Protein AF-A0A2V9DXD7-F1 (afdb_monomer)

Solvent-accessible surface area (backbone atoms only — not comparable to full-atom values): 5377 Å² total; per-residue (Å²): 131,84,79,74,81,68,72,76,82,67,87,44,79,44,51,52,36,44,49,52,33,71,71,48,81,50,77,86,53,32,48,58,33,44,51,47,17,51,47,38,38,51,53,51,73,68,39,90,81,65,85,50,67,66,59,53,49,51,46,52,50,49,54,50,48,51,48,70,76,41,54,71,57,75,49,80,74,87,77,82,84,81,93,81,78,138

Nearest PDB structures (foldseek):
  8e1u-assembly3_C  TM=6.309E-01  e=4.862E-01  Propionibacterium freudenreichii subsp. shermanii
  4v9k-assembly1_AT  TM=4.974E-01  e=1.641E+00  Thermus thermophilus HB27
  4v63-assembly1_AT  TM=3.632E-01  e=1.549E+00  Thermus thermophilus HB27
  6dhz-assembly1_D-2  TM=4.602E-01  e=9.332E+00  Escherichia coli

Foldseek 3Di:
DPPPPPPPPPPDPLVVLLVCLVPDPDPVCNLVSLVSSLVSLVVQCPDPPNPDPVSVVVSVVSNVVSCVVPVVSVDPPPDDDDDDDD

pLDDT: mean 78.6, std 16.85, range [41.31, 93.25]

Radius of gyration: 16.91 Å; Cα contacts (8 Å, |Δi|>4): 46; chains: 1; bounding box: 35×50×50 Å

Structure (mmCIF, N/CA/C/O backbone):
data_AF-A0A2V9DXD7-F1
#
_entry.id   AF-A0A2V9DXD7-F1
#
loop_
_atom_site.group_PDB
_atom_site.id
_atom_site.type_symbol
_atom_site.label_atom_id
_atom_site.label_alt_id
_atom_site.label_comp_id
_atom_site.label_asym_id
_atom_site.label_entity_id
_atom_site.label_seq_id
_atom_site.pdbx_PDB_ins_code
_atom_site.Cartn_x
_atom_site.Cartn_y
_atom_site.Cartn_z
_atom_site.occupancy
_atom_s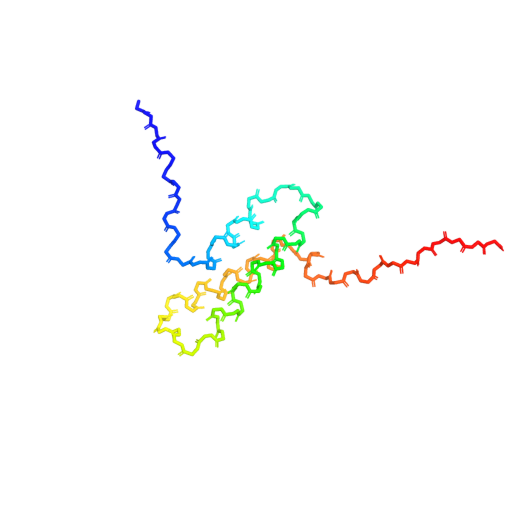ite.B_iso_or_equiv
_atom_site.auth_seq_id
_atom_site.auth_comp_id
_atom_site.auth_asym_id
_atom_site.auth_atom_id
_atom_site.pdbx_PDB_model_num
ATOM 1 N N . MET A 1 1 ? -11.352 31.625 -7.761 1.00 44.12 1 MET A N 1
ATOM 2 C CA . MET A 1 1 ? -10.771 30.528 -8.563 1.00 44.12 1 MET A CA 1
ATOM 3 C C . MET A 1 1 ? -11.238 29.239 -7.911 1.00 44.12 1 MET A C 1
ATOM 5 O O . MET A 1 1 ? -10.968 29.114 -6.724 1.00 44.12 1 MET A O 1
ATOM 9 N N . PRO A 1 2 ? -12.005 28.357 -8.570 1.00 52.88 2 PRO A N 1
ATOM 10 C CA . PRO A 1 2 ? -12.312 27.067 -7.971 1.00 52.88 2 PRO A CA 1
ATOM 11 C C . PRO A 1 2 ? -11.029 26.229 -8.032 1.00 52.88 2 PRO A C 1
ATOM 13 O O . PRO A 1 2 ? -10.495 26.007 -9.117 1.00 52.88 2 PRO A O 1
ATOM 16 N N . GLU A 1 3 ? -10.490 25.836 -6.878 1.00 52.97 3 GLU A N 1
ATOM 17 C CA . GLU A 1 3 ? -9.488 24.772 -6.807 1.00 52.97 3 GLU A CA 1
ATOM 18 C C . GLU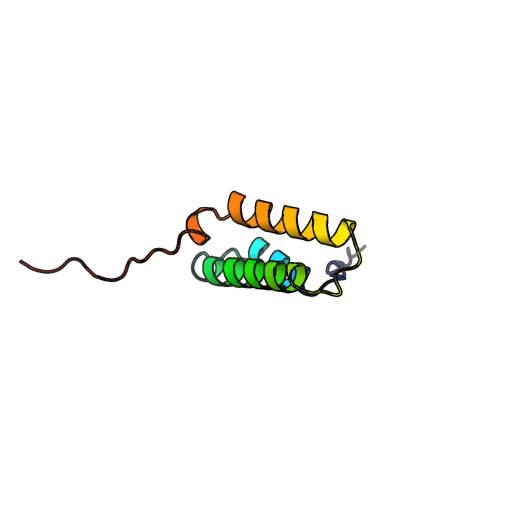 A 1 3 ? -10.157 23.512 -7.348 1.00 52.97 3 GLU A C 1
ATOM 20 O O . GLU A 1 3 ? -11.026 22.926 -6.704 1.00 52.97 3 GLU A O 1
ATOM 25 N N . ALA A 1 4 ? -9.817 23.141 -8.581 1.00 54.19 4 ALA A N 1
ATOM 26 C CA . ALA A 1 4 ? -10.143 21.827 -9.091 1.00 54.19 4 ALA A CA 1
ATOM 27 C C . ALA A 1 4 ? -9.447 20.833 -8.161 1.00 54.19 4 ALA A C 1
ATOM 29 O O . ALA A 1 4 ? -8.221 20.711 -8.202 1.00 54.19 4 ALA A O 1
ATOM 30 N N . ALA A 1 5 ? -10.231 20.187 -7.295 1.00 54.00 5 ALA A N 1
ATOM 31 C CA . ALA A 1 5 ? -9.844 18.982 -6.589 1.00 54.00 5 ALA A CA 1
ATOM 32 C C . ALA A 1 5 ? -9.379 17.999 -7.662 1.00 54.00 5 ALA A C 1
ATOM 34 O O . ALA A 1 5 ? -10.178 17.354 -8.332 1.00 54.00 5 ALA A O 1
ATOM 35 N N . SER A 1 6 ? -8.080 18.021 -7.940 1.00 55.47 6 SER A N 1
ATOM 36 C CA . SER A 1 6 ? -7.469 17.093 -8.864 1.00 55.47 6 SER A CA 1
ATOM 37 C C . SER A 1 6 ? -7.454 15.798 -8.089 1.00 55.47 6 SER A C 1
ATOM 39 O O . SER A 1 6 ? -6.591 15.621 -7.227 1.00 55.47 6 SER A O 1
ATOM 41 N N . ASP A 1 7 ? -8.458 14.951 -8.323 1.00 59.62 7 ASP A N 1
ATOM 42 C CA . ASP A 1 7 ? -8.394 13.563 -7.897 1.00 59.62 7 ASP A CA 1
ATOM 43 C C . ASP A 1 7 ? -6.995 13.072 -8.283 1.00 59.62 7 ASP A C 1
ATOM 45 O O . ASP A 1 7 ? -6.598 13.240 -9.448 1.00 59.62 7 ASP A O 1
ATOM 49 N N . PRO A 1 8 ? -6.182 12.607 -7.319 1.00 58.84 8 PRO A N 1
ATOM 50 C CA . PRO A 1 8 ? -4.822 12.212 -7.621 1.00 58.84 8 PRO A CA 1
ATOM 51 C C . PRO A 1 8 ? -4.896 11.198 -8.758 1.00 58.84 8 PRO A C 1
ATOM 53 O O . PRO A 1 8 ? -5.625 10.214 -8.665 1.00 58.84 8 PRO A O 1
ATOM 56 N N . ILE A 1 9 ? -4.199 11.459 -9.866 1.00 68.44 9 ILE A N 1
ATOM 57 C CA . ILE A 1 9 ? -4.143 10.505 -10.974 1.00 68.44 9 ILE A CA 1
ATOM 58 C C . ILE A 1 9 ? -3.330 9.319 -10.458 1.00 68.44 9 ILE A C 1
ATOM 60 O O . ILE A 1 9 ? -2.098 9.324 -10.486 1.00 68.44 9 ILE A O 1
ATOM 64 N N . LEU A 1 10 ? -4.027 8.326 -9.913 1.00 76.50 10 LEU A N 1
ATOM 65 C CA . LEU A 1 10 ? -3.423 7.111 -9.395 1.00 76.50 10 LEU A CA 1
ATOM 66 C C . LEU A 1 10 ? -2.976 6.276 -10.591 1.00 76.50 10 LEU A C 1
ATOM 68 O O . LEU A 1 10 ? -3.771 5.644 -11.284 1.00 76.50 10 LEU A O 1
ATOM 72 N N . LYS A 1 11 ? -1.672 6.331 -10.859 1.00 80.25 11 LYS A N 1
ATOM 73 C CA . LYS A 1 11 ? -1.015 5.648 -11.975 1.00 80.25 11 LYS A CA 1
ATOM 74 C C . LYS A 1 11 ? -1.134 4.127 -11.863 1.00 80.25 11 LYS A C 1
ATOM 76 O O . LYS A 1 11 ? -1.166 3.443 -12.883 1.00 80.25 11 LYS A O 1
ATOM 81 N N . TYR A 1 12 ? -1.187 3.600 -10.640 1.00 81.56 12 TYR A N 1
ATOM 82 C CA . TYR A 1 12 ? -1.203 2.167 -10.380 1.00 81.56 12 TYR A CA 1
ATOM 83 C C . TYR A 1 12 ? -2.438 1.753 -9.579 1.00 81.56 12 TYR A C 1
ATOM 85 O O . TYR A 1 12 ? -2.792 2.385 -8.586 1.00 81.56 12 TYR A O 1
ATOM 93 N N . LEU A 1 13 ? -3.045 0.623 -9.954 1.00 84.00 13 LEU A N 1
ATOM 94 C CA . LEU A 1 13 ? -4.259 0.102 -9.308 1.00 84.00 13 LEU A CA 1
ATOM 95 C C . LEU A 1 13 ? -4.085 -0.147 -7.801 1.00 84.00 13 LEU A C 1
ATOM 97 O O . LEU A 1 13 ? -5.028 0.034 -7.035 1.00 84.00 13 LEU A O 1
ATOM 101 N N . TRP A 1 14 ? -2.880 -0.519 -7.354 1.00 89.00 14 TRP A N 1
ATOM 102 C CA . TRP A 1 14 ? -2.601 -0.724 -5.930 1.00 89.00 14 TRP A CA 1
ATOM 103 C C . TRP A 1 14 ? -2.723 0.569 -5.112 1.00 89.00 14 TRP A C 1
ATOM 105 O O . TRP A 1 14 ? -3.056 0.507 -3.930 1.00 89.00 14 TRP A O 1
ATOM 115 N N . GLN A 1 15 ? -2.496 1.735 -5.726 1.00 91.31 15 GLN A N 1
ATOM 116 C CA . GLN A 1 15 ? -2.554 3.019 -5.028 1.00 91.31 15 GLN A CA 1
ATOM 117 C C . GLN A 1 15 ? -3.984 3.374 -4.619 1.00 91.31 15 GLN A C 1
ATOM 119 O O . GLN A 1 15 ? -4.165 3.977 -3.568 1.00 91.31 15 GLN A O 1
ATOM 124 N N . GLN A 1 16 ? -4.990 2.955 -5.394 1.00 91.00 16 GLN A N 1
ATOM 125 C CA . GLN A 1 16 ? -6.402 3.169 -5.060 1.00 91.00 16 GLN A CA 1
ATOM 126 C C . GLN A 1 16 ? -6.772 2.459 -3.759 1.00 91.00 16 GLN A C 1
ATOM 128 O O . GLN A 1 16 ? -7.310 3.084 -2.852 1.00 91.00 16 GLN A O 1
ATOM 133 N N . ALA A 1 17 ? -6.402 1.184 -3.621 1.00 90.81 17 ALA A N 1
ATOM 134 C CA . ALA A 1 17 ? -6.682 0.424 -2.405 1.00 90.81 17 ALA A CA 1
ATOM 135 C C . ALA A 1 17 ? -5.972 1.024 -1.177 1.00 90.81 17 ALA A C 1
ATOM 137 O O . ALA A 1 17 ? -6.541 1.090 -0.090 1.00 90.81 17 ALA A O 1
ATOM 138 N N . VAL A 1 18 ? -4.736 1.501 -1.353 1.00 91.38 18 VAL A N 1
ATOM 139 C CA . VAL A 1 18 ? -3.979 2.184 -0.293 1.00 91.38 18 VAL A CA 1
ATOM 140 C C . VAL A 1 18 ? -4.626 3.514 0.087 1.00 91.38 18 VAL A C 1
ATOM 142 O O . VAL A 1 18 ? -4.764 3.808 1.272 1.00 91.38 18 VAL A O 1
ATOM 145 N N . PHE A 1 19 ? -5.044 4.305 -0.900 1.00 91.19 19 PHE A N 1
ATOM 146 C CA . PHE A 1 19 ? -5.725 5.572 -0.675 1.00 91.19 19 PHE A CA 1
ATOM 147 C C . PHE A 1 19 ? -7.034 5.365 0.088 1.00 91.19 19 PHE A C 1
ATOM 149 O O . PHE A 1 19 ? -7.227 5.998 1.122 1.00 91.19 19 PHE A O 1
ATOM 156 N N . GLU A 1 20 ? -7.873 4.422 -0.348 1.00 90.56 20 GLU A N 1
ATOM 157 C CA . GLU A 1 20 ? -9.120 4.057 0.334 1.00 90.56 20 GLU A CA 1
ATOM 158 C C . GLU A 1 20 ? -8.895 3.652 1.791 1.00 90.56 20 GLU A C 1
ATOM 160 O O . GLU A 1 20 ? -9.643 4.083 2.665 1.00 90.56 20 GLU A O 1
ATOM 165 N N . ALA A 1 21 ? -7.837 2.889 2.079 1.00 90.62 21 ALA A N 1
ATOM 166 C CA . ALA A 1 21 ? -7.484 2.537 3.451 1.00 90.62 21 ALA A CA 1
ATOM 167 C C . ALA A 1 21 ? -7.075 3.756 4.298 1.00 90.62 21 ALA A C 1
ATOM 169 O O . ALA A 1 21 ? -7.368 3.784 5.490 1.00 90.62 21 ALA A O 1
ATOM 170 N N . PHE A 1 22 ? -6.423 4.763 3.706 1.00 89.56 22 PHE A N 1
ATOM 171 C CA . PHE A 1 22 ? -6.021 5.981 4.418 1.00 89.56 22 PHE A CA 1
ATOM 172 C C . PHE A 1 22 ? -7.155 6.983 4.637 1.00 89.56 22 PHE A C 1
ATOM 174 O O . PHE A 1 22 ? -7.114 7.719 5.622 1.00 89.56 22 PHE A O 1
ATOM 181 N N . ILE A 1 23 ? -8.144 7.029 3.743 1.00 91.44 23 ILE A N 1
ATOM 182 C CA . ILE A 1 23 ? -9.293 7.938 3.872 1.00 91.44 23 ILE A CA 1
ATOM 183 C C . ILE A 1 23 ? -10.485 7.312 4.605 1.00 91.44 23 ILE A C 1
ATOM 185 O O . ILE A 1 23 ? -11.443 8.018 4.916 1.00 91.44 23 ILE A O 1
ATOM 189 N N . GLU A 1 24 ? -10.461 6.004 4.873 1.00 90.19 24 GLU A N 1
ATOM 190 C CA . GLU A 1 24 ? -11.520 5.335 5.626 1.00 90.19 24 GLU A CA 1
ATOM 191 C C . GLU A 1 24 ? -11.474 5.756 7.100 1.00 90.19 24 GLU A C 1
ATOM 193 O O . GLU A 1 24 ? -10.561 5.411 7.846 1.00 90.19 24 GLU A O 1
ATOM 198 N N . LEU A 1 25 ? -12.496 6.499 7.525 1.00 85.56 25 LEU A N 1
ATOM 199 C CA . LEU A 1 25 ? -12.633 6.994 8.896 1.00 85.56 25 LEU A CA 1
ATOM 200 C C . LEU A 1 25 ? -13.523 6.096 9.760 1.00 85.56 25 LEU A C 1
ATOM 202 O O . LEU A 1 25 ? -13.585 6.283 10.977 1.00 85.56 25 LEU A O 1
ATOM 206 N N . ARG A 1 26 ? -14.238 5.139 9.154 1.00 87.81 26 ARG A N 1
ATOM 207 C CA . ARG A 1 26 ? -15.169 4.263 9.868 1.00 87.81 26 ARG A CA 1
ATOM 208 C C . ARG A 1 26 ? -14.433 3.026 10.386 1.00 87.81 26 ARG A C 1
ATOM 210 O O . ARG A 1 26 ? -13.979 2.205 9.580 1.00 87.81 26 ARG A O 1
ATOM 217 N N . PRO A 1 27 ? -14.329 2.839 11.712 1.00 83.88 27 PRO A N 1
ATOM 218 C CA . PRO A 1 27 ? -13.515 1.776 12.291 1.00 83.88 27 PRO A CA 1
ATOM 219 C C . PRO A 1 27 ? -14.035 0.369 11.967 1.00 83.88 27 PRO A C 1
ATOM 221 O O . PRO A 1 27 ? -13.255 -0.579 12.017 1.00 83.88 27 PRO A O 1
ATOM 224 N N . GLU A 1 28 ? -15.309 0.211 11.592 1.00 88.81 28 GLU A N 1
ATOM 225 C CA . GLU A 1 28 ? -15.878 -1.093 11.222 1.00 88.81 28 GLU A CA 1
ATOM 226 C C . GLU A 1 28 ? -15.393 -1.574 9.842 1.00 88.81 28 GLU A C 1
ATOM 228 O O . GLU A 1 28 ? -15.241 -2.775 9.616 1.00 88.81 28 GLU A O 1
ATOM 233 N N . TYR A 1 29 ? -15.129 -0.640 8.922 1.00 86.62 29 TYR A N 1
ATOM 234 C CA . TYR A 1 29 ? -14.717 -0.928 7.539 1.00 86.62 29 TYR A CA 1
ATOM 235 C C . TYR A 1 29 ? -13.201 -0.861 7.349 1.00 86.62 29 TYR A C 1
ATOM 237 O O . TYR A 1 29 ? -12.648 -1.515 6.461 1.00 86.62 29 TYR A O 1
ATOM 245 N N . LEU A 1 30 ? -12.521 -0.121 8.222 1.00 86.62 30 LEU A N 1
ATOM 246 C CA . LEU A 1 30 ? -11.077 0.070 8.220 1.00 86.62 30 LEU A CA 1
ATOM 247 C C . LEU A 1 30 ? -10.277 -1.255 8.175 1.00 86.62 30 LEU A C 1
ATOM 249 O O . LEU A 1 30 ? -9.404 -1.368 7.312 1.00 86.62 30 LEU A O 1
ATOM 253 N N . PRO A 1 31 ? -10.577 -2.307 8.972 1.00 88.81 31 PRO A N 1
ATOM 254 C CA . PRO A 1 31 ? -9.900 -3.602 8.840 1.00 88.81 31 PRO A CA 1
ATOM 255 C C . PRO A 1 31 ? -9.982 -4.211 7.437 1.00 88.81 31 PRO A C 1
ATOM 257 O O . PRO A 1 31 ? -9.015 -4.804 6.951 1.00 88.81 31 PRO A O 1
ATOM 260 N N . ALA A 1 32 ? -11.146 -4.113 6.792 1.00 89.69 32 ALA A N 1
ATOM 261 C CA . ALA A 1 32 ? -11.358 -4.679 5.466 1.00 89.69 32 ALA A CA 1
ATOM 262 C C . ALA A 1 32 ? -10.565 -3.902 4.409 1.00 89.69 32 ALA A C 1
ATOM 264 O O . ALA A 1 32 ? -9.912 -4.525 3.570 1.00 89.69 32 ALA A O 1
ATOM 265 N N . GLN A 1 33 ? -10.550 -2.570 4.508 1.00 91.12 33 GLN A N 1
ATOM 266 C CA . GLN A 1 33 ? -9.806 -1.708 3.590 1.00 91.12 33 GLN A CA 1
ATOM 267 C C . GLN A 1 33 ? -8.293 -1.859 3.743 1.00 91.12 33 GLN A C 1
ATOM 269 O O . GLN A 1 33 ? -7.589 -2.009 2.745 1.00 91.12 33 GLN A O 1
ATOM 274 N N . VAL A 1 34 ? -7.782 -1.950 4.974 1.00 90.62 34 VAL A N 1
ATOM 275 C CA . VAL A 1 34 ? -6.357 -2.236 5.214 1.00 90.62 34 VAL A CA 1
ATOM 276 C C . VAL A 1 34 ? -5.969 -3.589 4.612 1.00 90.62 34 VAL A C 1
ATOM 278 O O . VAL A 1 34 ? -4.975 -3.675 3.894 1.00 90.62 34 VAL A O 1
ATOM 281 N N . LYS A 1 35 ? -6.781 -4.639 4.804 1.00 91.25 35 LYS A N 1
ATOM 282 C CA . LYS A 1 35 ? -6.528 -5.955 4.187 1.00 91.25 35 LYS A CA 1
ATOM 283 C C . LYS A 1 35 ? -6.588 -5.910 2.660 1.00 91.25 35 LYS A C 1
ATOM 285 O O . LYS A 1 35 ? -5.806 -6.602 2.006 1.00 91.25 35 LYS A O 1
ATOM 290 N N . ALA A 1 36 ? -7.506 -5.137 2.082 1.00 91.94 36 ALA A N 1
ATOM 291 C CA . ALA A 1 36 ? -7.590 -4.951 0.636 1.00 91.94 36 ALA A CA 1
ATOM 292 C C . ALA A 1 36 ? -6.325 -4.267 0.095 1.00 91.94 36 ALA A C 1
ATOM 294 O O . ALA A 1 36 ? -5.735 -4.756 -0.871 1.00 91.94 36 ALA A O 1
ATOM 295 N N . ALA A 1 37 ? -5.853 -3.218 0.771 1.00 93.12 37 ALA A N 1
ATOM 296 C CA . ALA A 1 37 ? -4.618 -2.519 0.434 1.00 93.12 37 ALA A CA 1
ATOM 297 C C . ALA A 1 37 ? -3.382 -3.426 0.542 1.00 93.12 37 ALA A C 1
ATOM 299 O O . ALA A 1 37 ? -2.589 -3.507 -0.398 1.00 93.12 37 ALA A O 1
ATOM 300 N N . GLU A 1 38 ? -3.240 -4.177 1.639 1.00 92.25 38 GLU A N 1
ATOM 301 C CA . GLU A 1 38 ? -2.137 -5.131 1.818 1.00 92.25 38 GLU A CA 1
ATOM 302 C C . GLU A 1 38 ? -2.130 -6.214 0.731 1.00 92.25 38 GLU A C 1
ATOM 304 O O . GLU A 1 38 ? -1.067 -6.561 0.204 1.00 92.25 38 GLU A O 1
ATOM 309 N N . ARG A 1 39 ? -3.306 -6.739 0.360 1.00 92.44 39 ARG A N 1
ATOM 310 C CA . ARG A 1 39 ? -3.440 -7.715 -0.732 1.00 92.44 39 ARG A CA 1
ATOM 311 C C . ARG A 1 39 ? -3.069 -7.112 -2.080 1.00 92.44 39 ARG A C 1
ATOM 313 O O . ARG A 1 39 ? -2.334 -7.756 -2.823 1.00 92.44 39 ARG A O 1
ATOM 320 N N . ALA A 1 40 ? -3.531 -5.900 -2.383 1.00 92.81 40 ALA A N 1
ATOM 321 C CA . ALA A 1 40 ? -3.212 -5.219 -3.635 1.00 92.81 40 ALA A CA 1
ATOM 322 C C . ALA A 1 40 ? -1.699 -4.971 -3.770 1.00 92.81 40 ALA A C 1
ATOM 324 O O . ALA A 1 40 ? -1.112 -5.281 -4.808 1.00 92.81 40 ALA A O 1
ATOM 325 N N . ILE A 1 41 ? -1.051 -4.508 -2.694 1.00 92.31 41 ILE A N 1
ATOM 326 C CA . ILE A 1 41 ? 0.407 -4.333 -2.645 1.00 92.31 41 ILE A CA 1
ATOM 327 C C . ILE A 1 41 ? 1.130 -5.676 -2.819 1.00 92.31 41 ILE A C 1
ATOM 329 O O . ILE A 1 41 ? 2.054 -5.782 -3.624 1.00 92.31 41 ILE A O 1
ATOM 333 N N . SER A 1 42 ? 0.713 -6.713 -2.087 1.00 90.75 42 SER A N 1
ATOM 334 C CA . SER A 1 42 ? 1.367 -8.031 -2.130 1.00 90.75 42 SER A CA 1
ATOM 335 C C . SER A 1 42 ? 1.237 -8.689 -3.503 1.00 90.75 42 SER A C 1
ATOM 337 O O . SER A 1 42 ? 2.196 -9.286 -3.994 1.00 90.75 42 SER A O 1
ATOM 339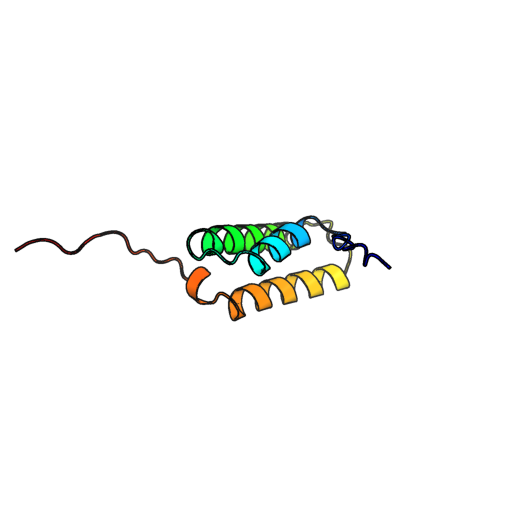 N N . ALA A 1 43 ? 0.071 -8.552 -4.140 1.00 91.25 43 ALA A N 1
ATOM 340 C CA . ALA A 1 43 ? -0.172 -9.036 -5.493 1.00 91.25 43 ALA A CA 1
ATOM 341 C C . ALA A 1 43 ? 0.755 -8.342 -6.496 1.00 91.25 43 ALA A C 1
ATOM 343 O O . ALA A 1 43 ? 1.384 -9.020 -7.304 1.00 91.25 43 ALA A O 1
ATOM 344 N N . ARG A 1 44 ? 0.913 -7.014 -6.395 1.00 91.75 44 ARG A N 1
ATOM 345 C CA . ARG A 1 44 ? 1.809 -6.263 -7.281 1.00 91.75 44 ARG A CA 1
ATOM 346 C C . ARG A 1 44 ? 3.286 -6.585 -7.045 1.00 91.75 44 ARG A C 1
ATOM 348 O O . ARG A 1 44 ? 4.032 -6.708 -8.006 1.00 91.75 44 ARG A O 1
ATOM 355 N N . LEU A 1 45 ? 3.701 -6.788 -5.794 1.00 89.12 45 LEU A N 1
ATOM 356 C CA . LEU A 1 45 ? 5.064 -7.230 -5.465 1.00 89.12 45 LEU A CA 1
ATOM 357 C C . LEU A 1 45 ? 5.375 -8.654 -5.947 1.00 89.12 45 LEU A C 1
ATOM 359 O O . LEU A 1 45 ? 6.541 -8.987 -6.135 1.00 89.12 45 LEU A O 1
ATOM 363 N N . SER A 1 46 ? 4.349 -9.489 -6.116 1.00 88.44 46 SER A N 1
ATOM 364 C CA . SER A 1 46 ? 4.484 -10.861 -6.619 1.00 88.44 46 SER A CA 1
ATOM 365 C C . SER A 1 46 ? 4.386 -10.946 -8.146 1.00 88.44 46 SER A C 1
ATOM 367 O O . SER A 1 46 ? 4.572 -12.025 -8.706 1.00 88.44 46 SER A O 1
ATOM 369 N N . ASP A 1 47 ? 4.070 -9.836 -8.820 1.00 88.38 47 ASP A N 1
ATOM 370 C CA . ASP A 1 47 ? 3.959 -9.777 -10.273 1.00 88.38 47 ASP A CA 1
ATOM 371 C C . ASP A 1 47 ? 5.361 -9.876 -10.903 1.00 88.38 47 ASP A C 1
ATOM 373 O O . ASP A 1 47 ? 6.207 -9.011 -10.658 1.00 88.38 47 ASP A O 1
ATOM 377 N N . PRO A 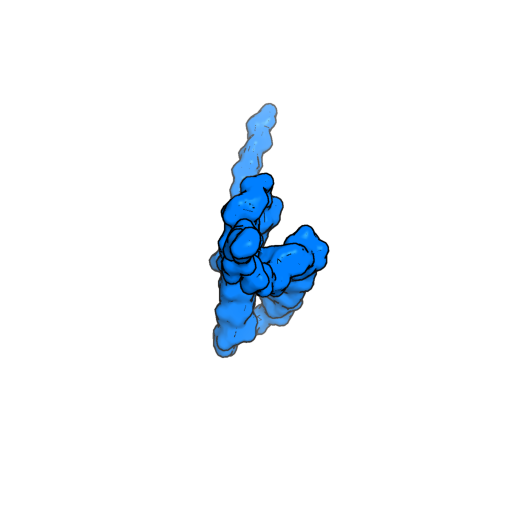1 48 ? 5.635 -10.902 -11.729 1.00 82.44 48 PRO A N 1
ATOM 378 C CA . PRO A 1 48 ? 6.930 -11.053 -12.390 1.00 82.44 48 PRO A CA 1
ATOM 379 C C . PRO A 1 48 ? 7.235 -9.921 -13.382 1.00 82.44 48 PRO A C 1
ATOM 381 O O . PRO A 1 48 ? 8.390 -9.751 -13.767 1.00 82.44 48 PRO A O 1
ATOM 384 N N . ASN A 1 49 ? 6.228 -9.141 -13.786 1.00 85.06 49 ASN A N 1
ATOM 385 C CA . ASN A 1 49 ? 6.379 -7.995 -14.678 1.00 85.06 49 ASN A CA 1
ATOM 386 C C . ASN A 1 49 ? 6.513 -6.666 -13.925 1.00 85.06 49 ASN A C 1
ATOM 388 O O . ASN A 1 49 ? 6.205 -5.630 -14.509 1.00 85.06 49 ASN A O 1
ATOM 392 N N . LEU A 1 50 ? 6.909 -6.662 -12.648 1.00 79.56 50 LEU A N 1
ATOM 393 C CA . LEU A 1 50 ? 7.221 -5.440 -11.903 1.00 79.56 50 LEU A CA 1
ATOM 394 C C . LEU A 1 50 ? 8.595 -4.898 -12.355 1.00 79.56 50 LEU A C 1
ATOM 396 O O . LEU A 1 50 ? 9.617 -5.407 -11.893 1.00 79.56 50 LEU A O 1
ATOM 400 N N . PRO A 1 51 ? 8.673 -3.900 -13.257 1.00 71.44 51 PRO A N 1
ATOM 401 C CA . PRO A 1 51 ? 9.939 -3.528 -13.887 1.00 71.44 51 PRO A CA 1
ATOM 402 C C . PRO A 1 51 ? 10.624 -2.351 -13.180 1.00 71.44 51 PRO A C 1
ATOM 404 O O . PRO A 1 51 ? 11.807 -2.103 -13.396 1.00 71.44 51 PRO A O 1
ATOM 407 N N . ASP A 1 52 ? 9.871 -1.595 -12.380 1.00 85.19 52 ASP A N 1
ATOM 408 C CA . ASP A 1 52 ? 10.246 -0.282 -11.879 1.00 85.19 52 ASP A CA 1
ATOM 409 C C . ASP A 1 52 ? 10.674 -0.363 -10.410 1.00 85.19 52 ASP A C 1
ATOM 411 O O . ASP A 1 52 ? 9.886 -0.700 -9.521 1.00 85.19 52 ASP A O 1
ATOM 415 N N . LEU A 1 53 ? 11.945 -0.045 -10.158 1.00 87.06 53 LEU A N 1
ATOM 416 C CA . LEU A 1 53 ? 12.510 -0.012 -8.812 1.00 87.06 53 LEU A CA 1
ATOM 417 C C . LEU A 1 53 ? 11.810 1.040 -7.942 1.00 87.06 53 LEU A C 1
ATOM 419 O O . LEU A 1 53 ? 11.626 0.808 -6.745 1.00 87.06 53 LEU A O 1
ATOM 423 N N . GLU A 1 54 ? 11.392 2.168 -8.524 1.00 88.19 54 GLU A N 1
ATOM 424 C CA . GLU A 1 54 ? 10.666 3.209 -7.790 1.00 88.19 54 GLU A CA 1
ATOM 425 C C . GLU A 1 54 ? 9.293 2.702 -7.342 1.00 88.19 54 GLU A C 1
ATOM 427 O O . GLU A 1 54 ? 8.925 2.864 -6.176 1.00 88.19 54 GLU A O 1
ATOM 432 N N . GLU A 1 55 ? 8.568 2.006 -8.225 1.00 88.81 55 GLU A N 1
ATOM 433 C CA . GLU A 1 55 ? 7.310 1.342 -7.873 1.00 88.81 55 GLU A CA 1
ATOM 434 C C . GLU A 1 55 ? 7.523 0.310 -6.754 1.00 88.81 55 GLU A C 1
ATOM 436 O O . GLU A 1 55 ? 6.761 0.281 -5.785 1.00 88.81 55 GLU A O 1
ATOM 441 N N . GLN A 1 56 ? 8.582 -0.500 -6.829 1.00 90.31 56 GLN A N 1
ATOM 442 C CA . GLN A 1 56 ? 8.885 -1.496 -5.800 1.00 90.31 56 GLN A CA 1
ATOM 443 C C . GLN A 1 56 ? 9.185 -0.862 -4.433 1.00 90.31 56 GLN A C 1
ATOM 445 O O . GLN A 1 56 ? 8.730 -1.370 -3.401 1.00 90.31 56 GLN A O 1
ATOM 450 N N . LEU A 1 57 ? 9.940 0.239 -4.403 1.00 92.06 57 LEU A N 1
ATOM 451 C CA . LEU A 1 57 ? 10.211 0.986 -3.174 1.00 92.06 57 LEU A CA 1
ATOM 452 C C . LEU A 1 57 ? 8.922 1.592 -2.609 1.00 92.06 57 LEU A C 1
ATOM 454 O O . LEU A 1 57 ? 8.625 1.389 -1.430 1.00 92.06 57 LEU A O 1
ATOM 458 N N . ALA A 1 58 ? 8.109 2.225 -3.458 1.00 92.06 58 ALA A N 1
ATOM 459 C CA . ALA A 1 58 ? 6.831 2.809 -3.062 1.00 92.06 58 ALA A CA 1
ATOM 460 C C . ALA A 1 58 ? 5.862 1.763 -2.483 1.00 92.06 58 ALA A C 1
ATOM 462 O O . ALA A 1 58 ? 5.220 2.013 -1.464 1.00 92.06 58 ALA A O 1
ATOM 463 N N . LEU A 1 59 ? 5.796 0.564 -3.072 1.00 92.88 59 LEU A N 1
ATOM 464 C CA . LEU A 1 59 ? 4.996 -0.555 -2.563 1.00 92.88 59 L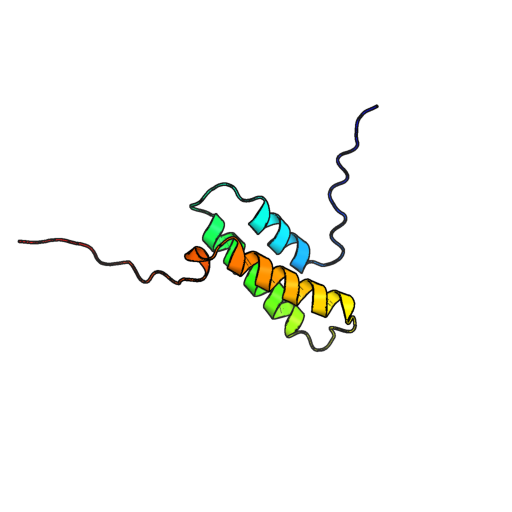EU A CA 1
ATOM 465 C C . LEU A 1 59 ? 5.440 -0.990 -1.159 1.00 92.88 59 LEU A C 1
ATOM 467 O O . LEU A 1 59 ? 4.607 -1.220 -0.278 1.00 92.88 59 LEU A O 1
ATOM 471 N N . ARG A 1 60 ? 6.755 -1.092 -0.925 1.00 91.81 60 ARG A N 1
ATOM 472 C CA . ARG A 1 60 ? 7.305 -1.469 0.389 1.00 91.81 60 ARG A CA 1
ATOM 473 C C . ARG A 1 60 ? 7.046 -0.395 1.443 1.00 91.8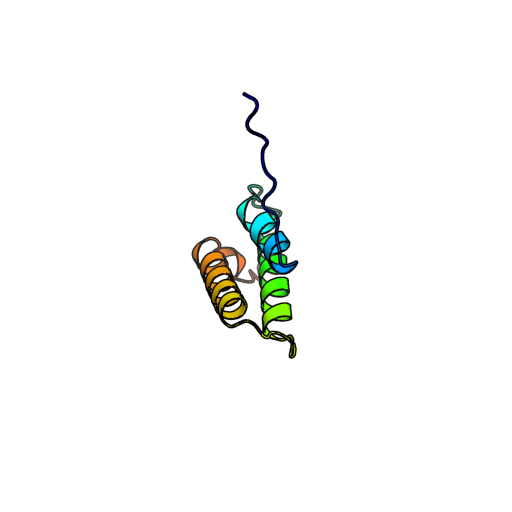1 60 ARG A C 1
ATOM 475 O O . ARG A 1 60 ? 6.695 -0.741 2.575 1.00 91.81 60 ARG A O 1
ATOM 482 N N . ASP A 1 61 ? 7.185 0.873 1.076 1.00 93.25 61 ASP A N 1
ATOM 483 C CA . ASP A 1 61 ? 6.923 2.002 1.970 1.00 93.25 61 ASP A CA 1
ATOM 484 C C . ASP A 1 61 ? 5.432 2.151 2.287 1.00 93.25 61 ASP A C 1
ATOM 486 O O . ASP A 1 61 ? 5.073 2.379 3.447 1.00 93.25 61 ASP A O 1
ATOM 490 N N . ALA A 1 62 ? 4.553 1.923 1.309 1.00 92.25 62 ALA A N 1
ATOM 491 C CA . ALA A 1 62 ? 3.110 1.882 1.524 1.00 92.25 62 ALA A CA 1
ATOM 492 C C . ALA A 1 62 ? 2.728 0.755 2.496 1.00 92.25 62 ALA A C 1
ATOM 494 O O . ALA A 1 62 ? 2.002 0.990 3.463 1.00 92.25 62 ALA A O 1
ATOM 495 N N . LEU A 1 63 ? 3.284 -0.449 2.311 1.00 90.44 63 LEU A N 1
ATOM 496 C CA . LEU A 1 63 ? 3.025 -1.583 3.202 1.00 90.44 63 LEU A CA 1
ATOM 497 C C . LEU A 1 63 ? 3.493 -1.310 4.635 1.00 90.44 63 LEU A C 1
ATOM 499 O O . LEU A 1 63 ? 2.798 -1.638 5.598 1.00 90.44 63 LEU A O 1
ATOM 503 N N . ARG A 1 64 ? 4.674 -0.703 4.790 1.00 92.00 64 ARG A N 1
ATOM 504 C CA . ARG A 1 64 ? 5.178 -0.297 6.106 1.00 92.00 64 ARG A CA 1
ATOM 505 C C . ARG A 1 64 ? 4.257 0.743 6.741 1.00 92.00 64 ARG A C 1
ATOM 507 O O . ARG A 1 64 ? 3.911 0.595 7.909 1.00 92.00 64 ARG A O 1
ATOM 514 N N . SER A 1 65 ? 3.853 1.756 5.980 1.00 91.38 65 SER A N 1
ATOM 515 C CA . SER A 1 65 ? 2.983 2.834 6.460 1.00 91.38 65 SER A CA 1
ATOM 516 C C . SER A 1 65 ? 1.638 2.301 6.949 1.00 91.38 65 SER A C 1
ATOM 518 O O . SER A 1 65 ? 1.231 2.632 8.061 1.00 91.38 65 SER A O 1
ATOM 520 N N . LEU A 1 66 ? 0.999 1.401 6.193 1.00 89.19 66 LEU A N 1
ATOM 521 C CA . LEU A 1 66 ? -0.254 0.756 6.604 1.00 89.19 66 LEU A CA 1
ATOM 522 C C . LEU A 1 66 ? -0.114 0.029 7.946 1.00 89.19 66 LEU A C 1
ATOM 524 O O . LEU A 1 66 ? -0.953 0.194 8.826 1.00 89.19 66 LEU A O 1
ATOM 528 N N . ARG A 1 67 ? 0.974 -0.723 8.141 1.00 88.06 67 ARG A N 1
ATOM 529 C CA . ARG A 1 67 ? 1.219 -1.475 9.385 1.00 88.06 67 ARG A CA 1
ATOM 530 C C . ARG A 1 67 ? 1.514 -0.583 10.586 1.00 88.06 67 ARG A C 1
ATOM 532 O O . ARG A 1 67 ? 1.154 -0.934 11.705 1.00 88.06 67 ARG A O 1
ATOM 539 N N . VAL A 1 68 ? 2.195 0.542 10.366 1.00 89.50 68 VAL A N 1
ATOM 540 C CA . VAL A 1 68 ? 2.526 1.504 11.429 1.00 89.50 68 VAL A CA 1
ATOM 541 C C . VAL A 1 68 ? 1.295 2.306 11.844 1.00 89.50 68 VAL A C 1
ATOM 543 O O . VAL A 1 68 ? 1.098 2.534 13.034 1.00 89.50 68 VAL A O 1
ATOM 546 N N . ILE A 1 69 ? 0.473 2.720 10.880 1.00 87.44 69 ILE A N 1
ATOM 547 C CA . ILE A 1 69 ? -0.702 3.566 11.123 1.00 87.44 69 ILE A CA 1
ATOM 548 C C . ILE A 1 69 ? -1.885 2.731 11.628 1.00 87.44 69 ILE A C 1
ATOM 550 O O . ILE A 1 69 ? -2.624 3.179 12.503 1.00 87.44 69 ILE A O 1
ATOM 554 N N . PHE A 1 70 ? -2.023 1.487 11.159 1.00 86.25 70 PHE A N 1
ATOM 555 C CA . PHE A 1 70 ? -3.121 0.587 11.524 1.00 86.25 70 PHE A CA 1
ATOM 556 C C . PHE A 1 70 ? -2.638 -0.709 12.206 1.00 86.25 70 PHE A C 1
ATOM 558 O O . PHE A 1 70 ? -2.994 -1.813 11.782 1.00 86.25 70 PHE A O 1
ATOM 565 N N . PRO A 1 71 ? -1.872 -0.623 13.311 1.00 75.44 71 PRO A N 1
ATOM 566 C CA . PRO A 1 71 ? -1.203 -1.778 13.916 1.00 75.44 71 PRO A CA 1
ATOM 567 C C . PRO A 1 71 ? -2.184 -2.827 14.456 1.00 75.44 71 PRO A C 1
ATOM 569 O O . PRO A 1 71 ? -1.891 -4.022 14.445 1.00 75.44 71 PRO A O 1
ATOM 572 N N . GLN A 1 72 ? -3.369 -2.397 14.901 1.00 69.00 72 GLN A N 1
ATOM 573 C CA . GLN A 1 72 ? -4.406 -3.283 15.441 1.00 69.00 72 GLN A CA 1
ATOM 574 C C . GLN A 1 72 ? -5.152 -4.072 14.361 1.00 69.00 72 GLN A C 1
ATOM 576 O O . GLN A 1 72 ? -5.756 -5.094 14.663 1.00 69.00 72 GLN A O 1
ATOM 581 N N . GLN A 1 73 ? -5.091 -3.632 13.104 1.00 66.94 73 GLN A N 1
ATOM 582 C CA . GLN A 1 73 ? -5.831 -4.246 11.997 1.00 66.94 73 GLN A CA 1
ATOM 583 C C . GLN A 1 73 ? -5.035 -5.363 11.313 1.00 66.94 73 GLN A C 1
ATOM 585 O O . GLN A 1 73 ? -5.613 -6.264 10.703 1.00 66.94 73 GLN A O 1
ATOM 590 N N . CYS A 1 74 ? -3.709 -5.352 11.481 1.00 53.75 74 CYS A N 1
ATOM 591 C CA . CYS A 1 74 ? -2.823 -6.461 11.126 1.00 53.75 74 CYS A CA 1
ATOM 592 C C . CYS A 1 74 ? -2.885 -7.610 12.149 1.00 53.75 74 CYS A C 1
ATOM 594 O O . CYS A 1 74 ? -2.457 -8.727 11.855 1.00 53.75 74 CYS A O 1
ATOM 596 N N . GLN A 1 75 ? -3.423 -7.362 13.349 1.00 49.00 75 GLN A N 1
ATOM 597 C CA . GLN A 1 75 ? -3.696 -8.412 14.320 1.00 49.00 75 GLN A CA 1
ATOM 598 C C . GLN A 1 75 ? -5.041 -9.038 13.978 1.00 49.00 75 GLN A C 1
ATOM 600 O O . GLN A 1 75 ? -6.108 -8.470 14.195 1.00 49.00 75 GLN A O 1
ATOM 605 N N . SER A 1 76 ? -4.982 -10.235 13.406 1.00 47.50 76 SER A N 1
AT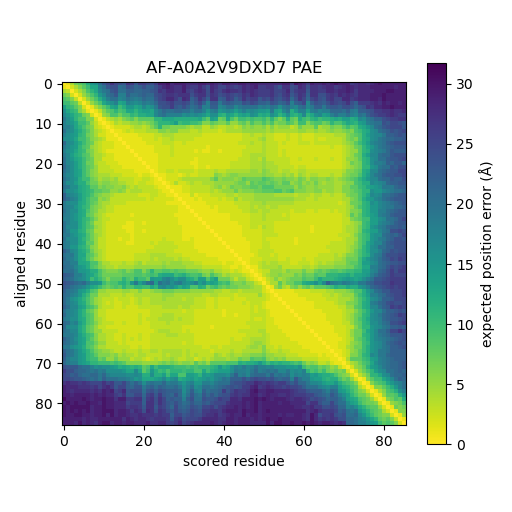OM 606 C CA . SER A 1 76 ? -6.150 -11.094 13.274 1.00 47.50 76 SER A CA 1
ATOM 607 C C . SER A 1 76 ? -6.655 -11.418 14.679 1.00 47.50 76 SER A C 1
ATOM 609 O O . SER A 1 76 ? -6.195 -12.377 15.292 1.00 47.50 76 SER A O 1
ATOM 611 N N . LYS A 1 77 ? -7.572 -10.607 15.215 1.00 44.06 77 LYS A N 1
ATOM 612 C CA . LYS A 1 77 ? -8.336 -10.973 16.404 1.00 44.06 77 LYS A CA 1
ATOM 613 C C . LYS A 1 77 ? -9.212 -12.168 16.025 1.00 44.06 77 LYS A C 1
ATOM 615 O O . LYS A 1 77 ? -10.296 -12.020 15.467 1.00 44.06 77 LYS A O 1
ATOM 620 N N . GLN A 1 78 ? -8.703 -13.367 16.303 1.00 44.31 78 GLN A N 1
ATOM 621 C CA . GLN A 1 78 ? -9.538 -14.443 16.814 1.00 44.31 78 GLN A CA 1
ATOM 622 C C . GLN A 1 78 ? -10.123 -13.945 18.139 1.00 44.31 78 GLN A C 1
ATOM 624 O O . GLN A 1 78 ? -9.537 -14.134 19.195 1.00 44.31 78 GLN A O 1
ATOM 629 N N . GLU A 1 79 ? -11.250 -13.253 18.077 1.00 52.44 79 GLU A N 1
ATOM 630 C CA . GLU A 1 79 ? -12.127 -13.074 19.228 1.00 52.44 79 GLU A CA 1
ATOM 631 C C . GLU A 1 79 ? -13.544 -13.358 18.749 1.00 52.44 79 GLU A C 1
ATOM 633 O O . GLU A 1 79 ? -14.259 -12.484 18.268 1.00 52.44 79 GLU A O 1
ATOM 638 N N . PHE A 1 80 ? -13.914 -14.633 18.831 1.00 46.66 80 PHE A N 1
ATOM 639 C CA . PHE A 1 80 ? -15.303 -15.061 18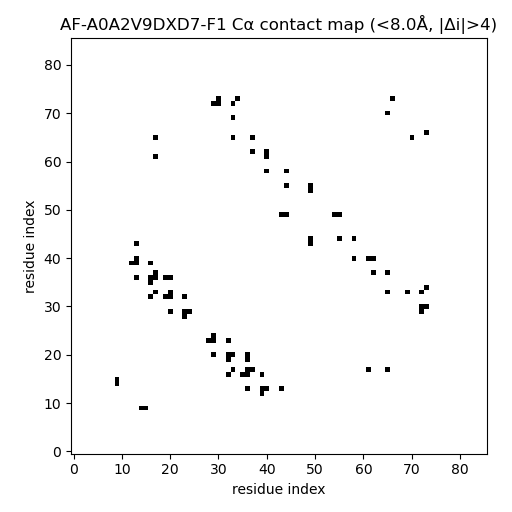.827 1.00 46.66 80 PHE A CA 1
ATOM 640 C C . PHE A 1 80 ? -15.447 -16.171 19.869 1.00 46.66 80 PHE A C 1
ATOM 642 O O . PHE A 1 80 ? -14.718 -17.162 19.802 1.00 46.66 80 PHE A O 1
ATOM 649 N N . GLY A 1 81 ? -16.357 -15.982 20.827 1.00 41.31 81 GLY A N 1
ATOM 650 C CA . GLY A 1 81 ? -16.640 -16.915 21.923 1.00 41.31 81 GLY A CA 1
ATOM 651 C C . GLY A 1 81 ? -16.298 -16.313 23.289 1.00 41.31 81 GLY A C 1
ATOM 652 O O . GLY A 1 81 ? -15.261 -16.624 23.855 1.00 41.31 81 GLY A O 1
ATOM 653 N N . GLU A 1 82 ? -16.986 -15.268 23.737 1.00 47.88 82 GLU A N 1
ATOM 654 C CA . GLU A 1 82 ? -18.317 -15.345 24.361 1.00 47.88 82 GLU A CA 1
ATOM 655 C C . GLU A 1 82 ? -18.250 -15.875 25.803 1.00 47.88 82 GLU A C 1
ATOM 657 O O . GLU A 1 82 ? -18.005 -17.042 26.090 1.00 47.88 82 GLU A O 1
ATOM 662 N N . ILE A 1 83 ? -18.443 -14.925 26.709 1.00 62.22 83 ILE A N 1
ATOM 663 C CA . ILE A 1 83 ? -18.583 -15.056 28.152 1.00 62.22 83 ILE A CA 1
ATOM 664 C C . ILE A 1 83 ? -20.053 -15.400 28.432 1.00 62.22 83 ILE A C 1
ATOM 666 O O . ILE A 1 83 ? -20.900 -14.530 28.256 1.00 62.22 83 ILE A O 1
ATOM 670 N N . ALA A 1 84 ? -20.351 -16.637 28.841 1.00 52.28 84 ALA A N 1
ATOM 671 C CA . ALA A 1 84 ? -21.561 -17.099 29.556 1.00 52.28 84 ALA A CA 1
ATOM 672 C C . ALA A 1 84 ? -21.440 -18.634 2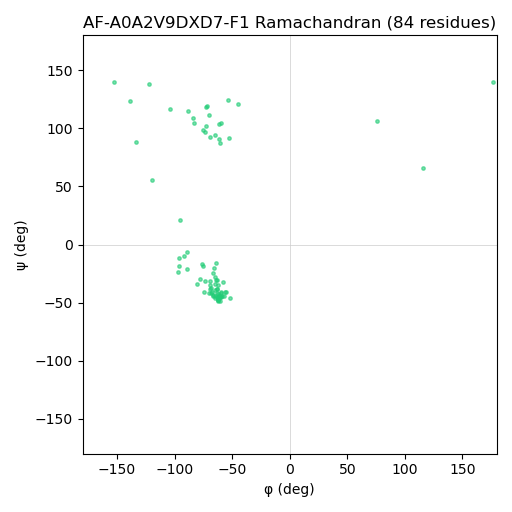9.720 1.00 52.28 84 ALA A C 1
ATOM 674 O O . ALA A 1 84 ? -20.984 -19.291 28.796 1.00 52.28 84 ALA A O 1
ATOM 675 N N . ALA A 1 85 ? -21.780 -19.324 30.808 1.00 45.03 85 ALA A N 1
ATOM 676 C CA . ALA A 1 85 ? -22.572 -19.057 32.005 1.00 45.03 85 ALA A CA 1
ATOM 677 C C . ALA A 1 85 ? -22.019 -19.971 33.137 1.00 45.03 85 ALA A C 1
ATOM 679 O O . ALA A 1 85 ? -21.446 -21.017 32.837 1.00 45.03 85 ALA A O 1
ATOM 680 N N . ALA A 1 86 ? -21.915 -19.474 34.374 1.00 50.16 86 ALA A N 1
ATOM 681 C CA . ALA A 1 86 ? -22.805 -19.778 35.512 1.00 50.16 86 ALA A CA 1
ATOM 682 C C . ALA A 1 86 ? -22.731 -21.232 36.012 1.00 50.16 86 ALA A C 1
ATOM 684 O O . ALA A 1 86 ? -23.231 -22.133 35.308 1.00 50.16 86 ALA A O 1
#

Secondary structure (DSSP, 8-state):
-----------SHHHHHHHHHHH---TTTHHHHHHHHHHHHHHHHT-TT---HHHHHHHHHHHHHHHHH-TTTSS-----------

Mean predicted aligned error: 10.66 Å

Sequence (86 aa):
MPEAASDPILKYLWQQAVFEAFIELRPEYLPAQVKAAERAISARLSDPNLPDLEEQLALRDALRSLRVIFPQQCQSKQEFGEIAAA